Protein AF-A0A0T9TZD6-F1 (afdb_monomer_lite)

Structure (mmCIF, N/CA/C/O backbone):
data_AF-A0A0T9TZD6-F1
#
_entry.id   AF-A0A0T9TZD6-F1
#
loop_
_atom_site.group_PDB
_atom_site.id
_atom_site.type_symbol
_atom_site.label_atom_id
_atom_site.label_alt_id
_atom_site.label_comp_id
_atom_site.label_asym_id
_atom_site.label_entity_id
_atom_site.label_seq_id
_atom_site.pdbx_PDB_ins_code
_atom_site.Cartn_x
_atom_site.Cartn_y
_atom_site.Cartn_z
_atom_site.occupancy
_atom_site.B_iso_or_equiv
_atom_site.auth_seq_id
_atom_site.auth_comp_id
_atom_site.auth_asym_id
_atom_site.auth_atom_id
_atom_site.pdbx_PDB_model_num
ATOM 1 N N . MET A 1 1 ? 32.296 11.080 -40.346 1.00 46.06 1 MET A N 1
ATOM 2 C CA . MET A 1 1 ? 31.304 10.219 -39.662 1.00 46.06 1 MET A CA 1
ATOM 3 C C . MET A 1 1 ? 30.543 11.105 -38.685 1.00 46.06 1 MET A C 1
ATOM 5 O O . MET A 1 1 ? 31.076 11.412 -37.634 1.00 46.06 1 MET A O 1
ATOM 9 N N . SER A 1 2 ? 29.554 11.869 -39.149 1.00 47.56 2 SER A N 1
ATOM 10 C CA . SER A 1 2 ? 28.124 11.520 -39.272 1.00 47.56 2 SER A CA 1
ATOM 11 C C . SER A 1 2 ? 27.536 10.947 -37.982 1.00 47.56 2 SER A C 1
ATOM 13 O O . SER A 1 2 ? 27.918 9.864 -37.548 1.00 47.56 2 SER A O 1
ATOM 15 N N . HIS A 1 3 ? 26.657 11.752 -37.391 1.00 52.25 3 HIS A N 1
ATOM 16 C CA . HIS A 1 3 ? 25.818 11.526 -36.224 1.00 52.25 3 HIS A CA 1
ATOM 17 C C 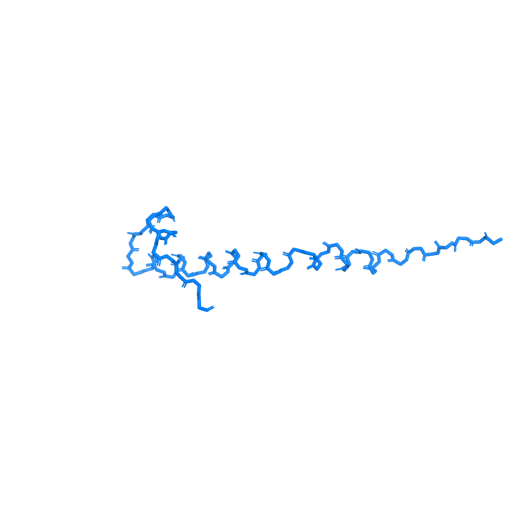. HIS A 1 3 ? 25.531 10.053 -35.909 1.00 52.25 3 HIS A C 1
ATOM 19 O O . HIS A 1 3 ? 24.850 9.358 -36.657 1.00 52.25 3 HIS A O 1
ATOM 25 N N . GLN A 1 4 ? 25.986 9.609 -34.734 1.00 60.28 4 GLN A N 1
ATOM 26 C CA . GLN A 1 4 ? 25.356 8.483 -34.057 1.00 60.28 4 GLN A CA 1
ATOM 27 C C . GLN A 1 4 ? 23.939 8.915 -33.683 1.00 60.28 4 GLN A C 1
ATOM 29 O O . GLN A 1 4 ? 23.754 9.688 -32.740 1.00 60.28 4 GLN A O 1
ATOM 34 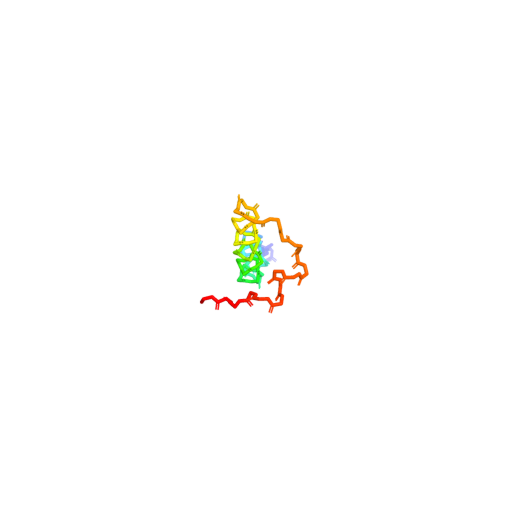N N . GLU A 1 5 ? 22.939 8.421 -34.407 1.00 51.47 5 GLU A N 1
ATOM 35 C CA . GLU A 1 5 ? 21.567 8.412 -33.917 1.00 51.47 5 GLU A CA 1
ATOM 36 C C . GLU A 1 5 ? 21.540 7.597 -32.619 1.00 51.47 5 GLU A C 1
ATOM 38 O O . GLU A 1 5 ? 21.466 6.366 -32.600 1.00 51.47 5 GLU A O 1
ATOM 43 N N . ARG A 1 6 ? 21.664 8.289 -31.484 1.00 57.56 6 ARG A N 1
ATOM 44 C CA . ARG A 1 6 ? 21.334 7.708 -30.188 1.00 57.56 6 ARG A CA 1
ATOM 45 C C . ARG A 1 6 ? 19.846 7.400 -30.250 1.00 57.56 6 ARG A C 1
ATOM 47 O O . ARG A 1 6 ? 19.041 8.323 -30.240 1.00 57.56 6 ARG A O 1
ATOM 54 N N . ASN A 1 7 ? 19.501 6.116 -30.342 1.00 59.91 7 ASN A N 1
ATOM 55 C CA . ASN A 1 7 ? 18.138 5.589 -30.266 1.00 59.91 7 ASN A CA 1
ATOM 56 C C . ASN A 1 7 ? 17.438 6.085 -28.982 1.00 59.91 7 ASN A C 1
ATOM 58 O O . ASN A 1 7 ? 17.382 5.372 -27.978 1.00 59.91 7 ASN A O 1
ATOM 62 N N . GLY A 1 8 ? 16.914 7.314 -28.998 1.00 58.84 8 GLY A N 1
ATOM 63 C CA . GLY A 1 8 ? 16.259 7.964 -27.859 1.00 58.84 8 GLY A CA 1
ATOM 64 C C . GLY A 1 8 ? 15.041 7.182 -27.377 1.00 58.84 8 GLY A C 1
ATOM 65 O O . GLY A 1 8 ? 14.740 7.167 -26.188 1.00 58.84 8 GLY A O 1
ATOM 66 N N . VAL A 1 9 ? 14.422 6.423 -28.285 1.00 61.28 9 VAL A N 1
ATOM 67 C CA . VAL A 1 9 ? 13.376 5.446 -27.978 1.00 61.28 9 VAL A CA 1
ATOM 68 C C . VAL A 1 9 ? 13.899 4.384 -27.005 1.00 61.28 9 VAL A C 1
ATOM 70 O O . VAL A 1 9 ? 13.331 4.196 -25.934 1.00 61.28 9 VAL A O 1
ATOM 73 N N . ARG A 1 10 ? 15.027 3.733 -27.310 1.00 59.12 10 ARG A N 1
ATOM 74 C CA . ARG A 1 10 ? 15.595 2.667 -26.468 1.00 59.12 10 ARG A CA 1
ATOM 75 C C . ARG A 1 10 ? 16.043 3.189 -25.099 1.00 59.12 10 ARG A C 1
ATOM 77 O O . ARG A 1 10 ? 15.812 2.517 -24.101 1.00 59.12 10 ARG A O 1
ATOM 84 N N . ALA A 1 11 ? 16.613 4.393 -25.040 1.00 59.69 11 ALA A N 1
ATOM 85 C CA . ALA A 1 11 ? 16.977 5.040 -23.776 1.00 59.69 11 ALA A CA 1
ATOM 86 C C . ALA A 1 11 ? 15.744 5.350 -22.904 1.00 59.69 11 ALA A C 1
ATOM 88 O O . ALA A 1 11 ? 15.771 5.107 -21.700 1.00 59.69 11 ALA A O 1
ATOM 89 N N . ALA A 1 12 ? 14.640 5.807 -23.506 1.00 60.22 12 ALA A N 1
ATOM 90 C CA . ALA A 1 12 ? 13.386 6.045 -22.791 1.00 60.22 12 ALA A CA 1
ATOM 91 C C . ALA A 1 12 ? 12.759 4.750 -22.242 1.00 60.22 12 ALA A C 1
ATOM 93 O O . ALA A 1 12 ? 12.180 4.768 -21.158 1.00 60.22 12 ALA A O 1
ATOM 94 N N . TYR A 1 13 ? 12.890 3.627 -22.959 1.00 58.19 13 TYR A N 1
ATOM 95 C CA . TYR A 1 13 ? 12.420 2.317 -22.492 1.00 58.19 13 TYR A CA 1
ATOM 96 C C . TYR A 1 13 ? 13.300 1.732 -21.379 1.00 58.19 13 TYR A C 1
ATOM 98 O O . TYR A 1 13 ? 12.758 1.194 -20.419 1.00 58.19 13 TYR A O 1
ATOM 106 N N . ILE A 1 14 ? 14.627 1.885 -21.459 1.00 58.88 14 ILE A N 1
ATOM 107 C CA . ILE A 1 14 ? 15.556 1.422 -20.413 1.00 58.88 14 ILE A CA 1
ATOM 108 C C . ILE A 1 14 ? 15.335 2.203 -19.109 1.00 58.88 14 ILE A C 1
ATOM 110 O O . ILE A 1 14 ? 15.138 1.593 -18.064 1.00 58.88 14 ILE A O 1
ATOM 114 N N . HIS A 1 15 ? 15.252 3.537 -19.173 1.00 60.28 15 HIS A N 1
ATOM 115 C CA . HIS A 1 15 ? 14.999 4.366 -17.987 1.00 60.28 15 HIS A CA 1
ATOM 116 C C . HIS A 1 15 ? 13.593 4.198 -17.396 1.00 60.28 15 HIS A C 1
ATOM 118 O O . HIS A 1 15 ? 13.400 4.384 -16.197 1.00 60.28 15 HIS A O 1
ATOM 124 N N . LYS A 1 16 ? 12.578 3.870 -18.209 1.00 57.91 16 LYS A N 1
ATOM 125 C CA . LYS A 1 16 ? 11.231 3.595 -17.685 1.00 57.91 16 LYS A CA 1
ATOM 126 C C . LYS A 1 16 ? 11.138 2.233 -17.013 1.00 57.91 16 LYS A C 1
ATOM 128 O O . LYS A 1 16 ? 10.387 2.123 -16.049 1.00 57.91 16 LYS A O 1
ATOM 133 N N . ALA A 1 17 ? 11.864 1.235 -17.518 1.00 64.62 17 ALA A N 1
ATOM 134 C CA . ALA A 1 17 ? 11.813 -0.133 -17.015 1.00 64.62 17 ALA A CA 1
ATOM 135 C C . ALA A 1 17 ? 12.469 -0.299 -15.639 1.00 64.62 17 ALA A C 1
ATOM 137 O O . ALA A 1 17 ? 12.015 -1.139 -14.871 1.00 64.62 17 ALA A O 1
ATOM 138 N N . GLU A 1 18 ? 13.465 0.532 -15.320 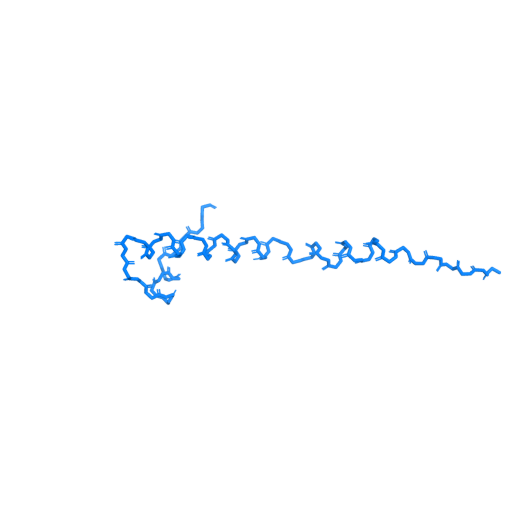1.00 74.62 18 GLU A N 1
ATOM 139 C CA . GLU A 1 18 ? 14.252 0.463 -14.079 1.00 74.62 18 GLU A CA 1
ATOM 140 C C . GLU A 1 18 ? 13.408 0.519 -12.801 1.00 74.62 18 GLU A C 1
ATOM 142 O O . GLU A 1 18 ? 13.793 -0.081 -11.811 1.00 74.62 18 GLU A O 1
ATOM 147 N N . PHE A 1 19 ? 12.246 1.183 -12.839 1.00 81.25 19 PHE A N 1
ATOM 148 C CA . PHE A 1 19 ? 11.367 1.327 -11.673 1.00 81.25 19 PHE A CA 1
ATOM 149 C C . PHE A 1 19 ? 9.983 0.698 -11.869 1.00 81.25 19 PHE A C 1
ATOM 151 O O . PHE A 1 19 ? 9.012 1.124 -11.236 1.00 81.25 19 PHE A O 1
ATOM 158 N N . LEU A 1 20 ? 9.811 -0.188 -12.857 1.00 86.00 20 LEU A N 1
ATOM 159 C CA . LEU A 1 20 ? 8.491 -0.766 -13.134 1.00 86.00 20 LEU A CA 1
ATOM 160 C C . LEU A 1 20 ? 8.042 -1.716 -12.029 1.00 86.00 20 LEU A C 1
ATOM 162 O O . LEU A 1 20 ? 6.853 -1.739 -11.718 1.00 86.00 20 LEU A O 1
ATOM 166 N N . ASP A 1 21 ? 8.962 -2.469 -11.440 1.00 86.56 21 ASP A N 1
ATOM 167 C CA . ASP A 1 21 ? 8.620 -3.467 -10.431 1.00 86.56 21 ASP A CA 1
ATOM 168 C C . ASP A 1 21 ? 8.290 -2.807 -9.088 1.00 86.56 21 ASP A C 1
ATOM 170 O O . ASP A 1 21 ? 7.271 -3.131 -8.478 1.00 86.56 21 ASP A O 1
ATOM 174 N N . GLU A 1 22 ? 9.028 -1.770 -8.693 1.00 88.38 22 GLU A N 1
ATOM 175 C CA . GLU A 1 22 ? 8.707 -0.944 -7.527 1.00 88.38 22 GLU A CA 1
ATOM 176 C C . GLU A 1 22 ? 7.371 -0.222 -7.714 1.00 88.38 22 GLU A C 1
ATOM 178 O O . GLU A 1 22 ? 6.545 -0.192 -6.801 1.00 88.38 22 GLU A O 1
ATOM 183 N N . ARG A 1 23 ? 7.101 0.314 -8.915 1.00 90.25 23 ARG A N 1
ATOM 184 C CA . ARG A 1 23 ? 5.796 0.924 -9.222 1.00 90.25 23 ARG A CA 1
ATOM 185 C C . ARG A 1 23 ? 4.659 -0.081 -9.141 1.00 90.25 23 ARG A C 1
ATOM 187 O O . ARG A 1 23 ? 3.602 0.271 -8.627 1.00 90.25 23 ARG A O 1
ATOM 194 N N . ARG A 1 24 ? 4.846 -1.301 -9.651 1.00 90.88 24 ARG A N 1
ATOM 195 C CA . ARG A 1 24 ? 3.842 -2.370 -9.547 1.00 90.88 24 ARG A CA 1
ATOM 196 C C . ARG A 1 24 ? 3.548 -2.687 -8.091 1.00 90.88 24 ARG A C 1
ATOM 198 O O . ARG A 1 24 ? 2.382 -2.726 -7.724 1.00 90.88 24 ARG A O 1
ATOM 205 N N . LEU A 1 25 ? 4.584 -2.828 -7.269 1.00 91.75 25 LEU A N 1
ATOM 206 C CA . LEU A 1 25 ? 4.429 -3.113 -5.848 1.00 91.75 25 LEU A CA 1
ATOM 207 C C . LEU A 1 25 ? 3.686 -1.984 -5.118 1.00 91.75 25 LEU A C 1
ATOM 209 O O . LEU A 1 25 ? 2.756 -2.248 -4.362 1.00 91.75 25 LEU A O 1
ATOM 213 N N . MET A 1 26 ? 4.028 -0.723 -5.402 1.00 93.31 26 MET A N 1
ATOM 214 C CA . MET A 1 26 ? 3.322 0.435 -4.841 1.00 93.31 26 MET A CA 1
ATOM 215 C C . MET A 1 26 ? 1.858 0.517 -5.291 1.00 93.31 26 MET A C 1
ATOM 217 O O . MET A 1 26 ? 0.985 0.832 -4.486 1.00 93.31 26 MET A O 1
ATOM 221 N N . LEU A 1 27 ? 1.577 0.257 -6.570 1.00 94.12 27 LEU A N 1
ATOM 222 C CA . LEU A 1 27 ? 0.219 0.317 -7.112 1.00 94.12 27 LEU A CA 1
ATOM 223 C C . LEU A 1 27 ? -0.649 -0.847 -6.628 1.00 94.12 27 LEU A C 1
ATOM 225 O O . LEU A 1 27 ? -1.831 -0.631 -6.375 1.00 94.12 27 LEU A O 1
ATOM 229 N N . GLN A 1 28 ? -0.073 -2.039 -6.459 1.00 94.75 28 GLN A N 1
ATOM 230 C CA . GLN A 1 28 ? -0.773 -3.177 -5.866 1.00 94.75 28 GLN A CA 1
ATOM 231 C C . GLN A 1 28 ? -1.126 -2.886 -4.408 1.00 94.75 28 GLN A C 1
ATOM 233 O O . GLN A 1 28 ? -2.289 -2.987 -4.033 1.00 94.75 28 GLN A O 1
ATOM 238 N N . TRP A 1 29 ? -0.159 -2.393 -3.626 1.00 96.00 29 TRP A N 1
ATOM 239 C CA . TRP A 1 29 ? -0.412 -1.958 -2.253 1.00 96.00 29 TRP A CA 1
ATOM 240 C C . TRP A 1 29 ? -1.536 -0.916 -2.181 1.00 96.00 29 TRP A C 1
ATOM 242 O O . TRP A 1 29 ? -2.404 -0.986 -1.313 1.00 96.00 29 TRP A O 1
ATOM 252 N N . TRP A 1 30 ? -1.548 0.046 -3.112 1.00 96.44 30 TRP A N 1
ATOM 253 C CA . TRP A 1 30 ? -2.587 1.072 -3.179 1.00 96.44 30 TRP A CA 1
ATOM 254 C C . TRP A 1 30 ? -3.968 0.500 -3.517 1.00 96.44 30 TRP A C 1
ATOM 256 O O . TRP A 1 30 ? -4.958 0.919 -2.920 1.00 96.44 30 TRP A O 1
ATOM 266 N N . ALA A 1 31 ? -4.042 -0.454 -4.447 1.00 96.38 31 ALA A N 1
ATOM 267 C CA . ALA A 1 31 ? -5.286 -1.137 -4.786 1.00 96.38 31 ALA A CA 1
ATOM 268 C C . ALA A 1 31 ? -5.848 -1.891 -3.572 1.00 96.38 31 ALA A C 1
ATOM 270 O O . ALA A 1 31 ? -6.992 -1.653 -3.185 1.00 96.38 31 ALA A O 1
ATOM 271 N N . ASP A 1 32 ? -5.013 -2.688 -2.904 1.00 95.88 32 ASP A N 1
ATOM 272 C CA . ASP A 1 32 ? -5.415 -3.486 -1.742 1.00 95.88 32 ASP A CA 1
ATOM 273 C C . ASP A 1 32 ? -5.848 -2.595 -0.563 1.00 95.88 32 ASP A C 1
ATOM 275 O O . ASP A 1 32 ? -6.824 -2.887 0.137 1.00 95.88 32 ASP A O 1
ATOM 279 N N . PHE A 1 33 ? -5.161 -1.463 -0.363 1.00 95.94 33 PHE A N 1
ATOM 280 C CA . PHE A 1 33 ? -5.530 -0.459 0.636 1.00 95.94 33 PHE A CA 1
ATOM 281 C C . PHE A 1 33 ? -6.915 0.139 0.362 1.00 95.94 33 PHE A C 1
ATOM 283 O O . PHE A 1 33 ? -7.735 0.264 1.279 1.00 95.94 33 PHE A O 1
ATOM 290 N N . LEU A 1 34 ? -7.180 0.532 -0.888 1.00 96.50 34 LEU A N 1
ATOM 291 C CA . LEU A 1 34 ? -8.466 1.106 -1.278 1.00 96.50 34 LEU A CA 1
ATOM 292 C C . LEU A 1 34 ? -9.593 0.084 -1.161 1.00 96.50 34 LEU A C 1
ATOM 294 O O . LEU A 1 34 ? -10.657 0.427 -0.650 1.00 96.50 34 LEU A O 1
ATOM 298 N N . ASP A 1 35 ? -9.358 -1.154 -1.586 1.00 96.25 35 ASP A N 1
ATOM 299 C CA . ASP A 1 35 ? -10.358 -2.214 -1.503 1.00 96.25 35 ASP A CA 1
ATOM 300 C C . ASP A 1 35 ? -10.687 -2.565 -0.051 1.00 96.25 35 ASP A C 1
ATOM 302 O O . ASP A 1 35 ? -11.862 -2.634 0.304 1.00 96.25 35 ASP A O 1
ATOM 306 N N . THR A 1 36 ? -9.685 -2.618 0.830 1.00 95.44 36 THR A N 1
ATOM 307 C CA . THR A 1 36 ? -9.910 -2.767 2.279 1.00 95.44 36 THR A CA 1
ATOM 308 C C . THR A 1 36 ? -10.766 -1.624 2.839 1.00 95.44 36 THR A C 1
ATOM 310 O O . THR A 1 36 ? -11.678 -1.850 3.637 1.00 95.44 36 THR A O 1
ATOM 313 N N . ASN A 1 37 ? -10.531 -0.390 2.379 1.00 96.31 37 ASN A N 1
ATOM 314 C 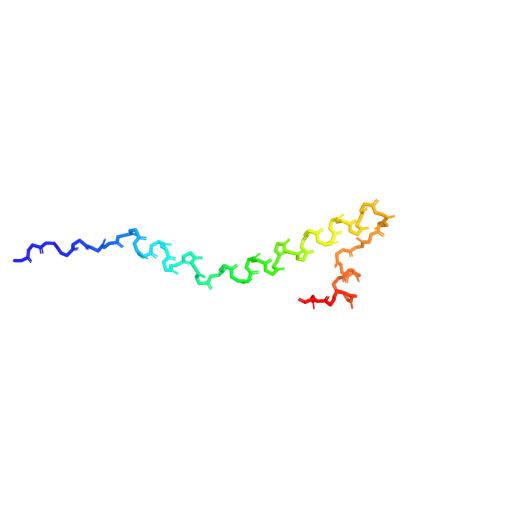CA . ASN A 1 37 ? -11.301 0.780 2.809 1.00 96.31 37 ASN A CA 1
ATOM 315 C C . ASN A 1 37 ? -12.749 0.811 2.308 1.00 96.31 37 ASN A C 1
ATOM 317 O O . ASN A 1 37 ? -13.553 1.562 2.864 1.00 96.31 37 ASN A O 1
ATOM 321 N N . ARG A 1 38 ? -13.114 -0.002 1.308 1.00 96.38 38 ARG A N 1
ATOM 322 C CA . ARG A 1 38 ? -14.522 -0.169 0.904 1.00 96.38 38 ARG A CA 1
ATOM 323 C C . ARG A 1 38 ? -15.336 -0.900 1.969 1.00 96.38 38 ARG A C 1
ATOM 325 O O . ARG A 1 38 ? -16.531 -0.650 2.088 1.00 96.38 38 ARG A O 1
ATOM 332 N N . GLU A 1 39 ? -14.697 -1.791 2.723 1.00 9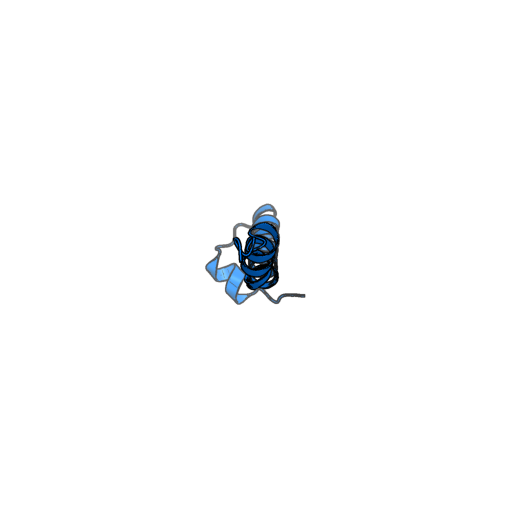4.69 39 GLU A N 1
ATOM 333 C CA . GLU A 1 39 ? -15.346 -2.611 3.749 1.00 94.69 39 GLU A CA 1
ATOM 334 C C . GLU A 1 39 ? -15.166 -2.023 5.152 1.00 94.69 39 GLU A C 1
ATOM 336 O O . GLU A 1 39 ? -16.074 -2.088 5.984 1.00 94.69 39 GLU A O 1
ATOM 341 N N . LYS A 1 40 ? -13.998 -1.429 5.426 1.00 92.94 40 LYS A N 1
ATOM 342 C CA . LYS A 1 40 ? -13.643 -0.898 6.742 1.00 92.94 40 LYS A CA 1
ATOM 343 C C . LYS A 1 40 ? -12.709 0.296 6.626 1.00 92.94 40 LYS A C 1
ATOM 345 O O . LYS A 1 40 ? -11.623 0.183 6.073 1.00 92.94 40 LYS A O 1
ATOM 350 N N . VAL A 1 41 ? -13.070 1.406 7.270 1.00 94.88 41 VAL A N 1
ATOM 351 C CA . VAL A 1 41 ? -12.180 2.570 7.376 1.00 94.88 41 VAL A CA 1
ATOM 352 C C . VAL A 1 41 ? -10.896 2.165 8.102 1.00 94.88 41 VAL A C 1
ATOM 354 O O . VAL A 1 41 ? -10.926 1.808 9.284 1.00 94.88 41 VAL A O 1
ATOM 357 N N . VAL A 1 42 ? -9.769 2.221 7.394 1.00 96.06 42 VAL A N 1
ATOM 358 C CA . VAL A 1 42 ? -8.447 1.888 7.923 1.00 96.06 42 VAL A CA 1
ATOM 359 C C . VAL A 1 42 ? -7.449 2.954 7.483 1.00 96.06 42 VAL A C 1
ATOM 361 O O . VAL A 1 42 ? -7.429 3.382 6.328 1.00 96.06 42 VAL A O 1
ATOM 364 N N . SER A 1 43 ? -6.610 3.412 8.411 1.00 96.06 43 SER A N 1
ATOM 365 C CA . SER A 1 43 ? -5.580 4.389 8.069 1.00 96.06 43 SER A CA 1
ATOM 366 C C . SER A 1 43 ? -4.477 3.731 7.224 1.00 96.06 43 SER A C 1
ATOM 368 O O . SER A 1 43 ? -4.201 2.539 7.399 1.00 96.06 43 SER A O 1
ATOM 370 N N . PRO A 1 44 ? -3.784 4.486 6.353 1.00 94.56 44 PRO A N 1
ATOM 371 C CA . PRO A 1 44 ? -2.645 3.960 5.597 1.00 94.56 44 PRO A CA 1
ATOM 372 C C . PRO A 1 44 ? -1.564 3.335 6.491 1.00 94.56 44 PRO A C 1
ATOM 374 O O . PRO A 1 44 ? -0.949 2.335 6.129 1.00 94.56 44 PRO A O 1
ATOM 377 N N . PHE A 1 45 ? -1.346 3.906 7.681 1.00 94.88 45 PHE A N 1
ATOM 378 C CA . PHE A 1 45 ? -0.330 3.438 8.622 1.00 94.88 45 PHE A CA 1
ATOM 379 C C . PHE A 1 45 ? -0.711 2.108 9.277 1.00 94.88 45 PHE A C 1
ATOM 381 O O . PHE A 1 45 ? 0.136 1.229 9.433 1.00 94.88 45 PHE A O 1
ATOM 388 N N . ASP A 1 46 ? -1.984 1.940 9.635 1.00 95.50 46 ASP A N 1
ATOM 389 C CA . ASP A 1 46 ? -2.468 0.687 10.215 1.00 95.50 46 ASP A CA 1
ATOM 390 C C . ASP A 1 46 ? -2.530 -0.426 9.168 1.00 95.50 46 ASP A C 1
ATOM 392 O O . ASP A 1 46 ? -2.177 -1.565 9.476 1.00 95.50 46 ASP A O 1
ATOM 396 N N . PHE A 1 47 ? -2.891 -0.092 7.923 1.00 95.38 47 PHE A N 1
ATOM 397 C CA . PHE A 1 47 ? -2.834 -1.030 6.802 1.00 95.38 47 PHE A CA 1
ATOM 398 C C . PHE A 1 47 ? -1.403 -1.510 6.543 1.00 95.38 47 PHE A C 1
ATOM 400 O O . PHE A 1 47 ? -1.163 -2.711 6.475 1.00 95.38 47 PHE A O 1
ATOM 407 N N . ALA A 1 48 ? -0.428 -0.595 6.493 1.00 93.75 48 ALA A N 1
ATOM 408 C CA . ALA A 1 48 ? 0.976 -0.939 6.259 1.00 93.75 48 ALA A CA 1
ATOM 409 C C . ALA A 1 48 ? 1.553 -1.919 7.298 1.00 93.75 48 ALA A C 1
ATOM 411 O O . ALA A 1 48 ? 2.408 -2.730 6.959 1.00 93.75 48 ALA A O 1
ATOM 412 N N . LYS A 1 49 ? 1.083 -1.878 8.552 1.00 94.06 49 LYS A N 1
ATOM 413 C CA . LYS A 1 49 ? 1.510 -2.821 9.602 1.00 94.06 49 LYS A CA 1
ATOM 414 C C . LYS A 1 49 ? 0.973 -4.239 9.412 1.00 94.06 49 LYS A C 1
ATOM 416 O O . LYS A 1 49 ? 1.557 -5.177 9.943 1.00 94.06 49 LYS A O 1
ATOM 421 N N . GLN A 1 50 ? -0.169 -4.373 8.745 1.00 88.94 50 GLN A N 1
ATOM 422 C CA . GLN A 1 50 ? -0.870 -5.645 8.544 1.00 88.94 50 GLN A CA 1
ATOM 423 C C . GLN A 1 50 ? -0.610 -6.226 7.152 1.00 88.94 50 GLN A C 1
ATOM 425 O O . GLN A 1 50 ? -0.822 -7.416 6.939 1.00 88.94 50 GLN A O 1
ATOM 430 N N . TYR A 1 51 ? -0.164 -5.388 6.215 1.00 90.25 51 TYR A N 1
ATOM 431 C CA . TYR A 1 51 ? 0.056 -5.761 4.830 1.00 90.25 51 TYR A CA 1
ATOM 432 C C . TYR A 1 51 ? 1.183 -6.787 4.698 1.00 90.25 51 TYR A C 1
ATOM 434 O O . TYR A 1 51 ? 2.340 -6.515 5.023 1.00 90.25 51 TYR A O 1
ATOM 442 N N . VAL A 1 52 ? 0.836 -7.953 4.160 1.00 84.00 52 VAL A N 1
ATOM 443 C CA . VAL A 1 52 ? 1.783 -8.973 3.717 1.00 84.00 52 VAL A CA 1
ATOM 444 C C . VAL A 1 52 ? 1.546 -9.160 2.220 1.00 84.00 52 VAL A C 1
ATOM 446 O O . VAL A 1 52 ? 0.464 -9.620 1.851 1.00 84.00 52 VAL A O 1
ATOM 449 N N . PRO A 1 53 ? 2.497 -8.766 1.355 1.00 73.94 53 PRO A N 1
ATOM 450 C CA . PRO A 1 53 ? 2.355 -8.997 -0.076 1.00 73.94 53 PRO A CA 1
ATOM 451 C C . PRO A 1 53 ? 2.299 -10.505 -0.356 1.00 73.94 53 PRO A C 1
ATOM 453 O O . PRO A 1 53 ? 3.052 -11.271 0.250 1.00 73.94 53 PRO A O 1
ATOM 456 N N . GLN A 1 54 ? 1.380 -10.902 -1.240 1.00 63.53 54 GLN A N 1
ATOM 457 C CA . GLN A 1 54 ? 1.226 -12.273 -1.748 1.00 63.53 54 GLN A CA 1
ATOM 458 C C . GLN A 1 54 ? 2.358 -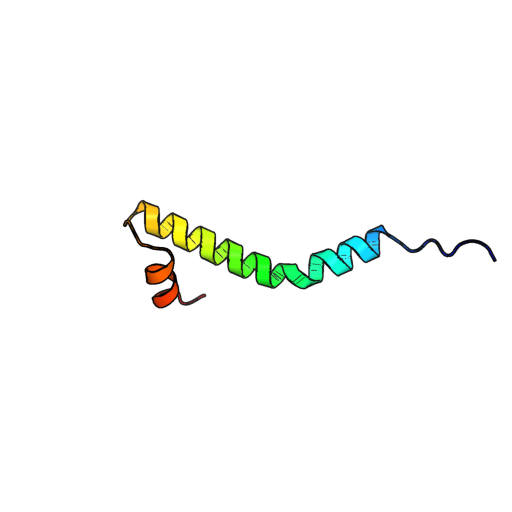12.631 -2.715 1.00 63.53 54 GLN A C 1
ATOM 460 O O . GLN A 1 54 ? 2.773 -11.733 -3.488 1.00 63.53 54 GLN A O 1
#

Radius of gyration: 19.17 Å; chains: 1; bounding box: 47×24×50 Å

Sequence (54 aa):
MSHQERNGVRAAYIHKAEFLDERRLMLQWWADFLDTNREKVVSPFDFAKQYVPQ

pLDDT: mean 80.57, std 17.11, range [46.06, 96.5]

Foldseek 3Di:
DDDDPPPVVVVVVVVVVVCPVVVVVVVVLVVVVVVVCVVPNDDSVRSVVVDDPD

Secondary structure (DSSP, 8-state):
-------HHHHHHHHHHTTHHHHHHHHHHHHHHHHHHHHS---HHHHHHH----

Organism: Yersinia aleksiciae (NCBI:txid263819)